Protein AF-A0A8J3C7R4-F1 (afdb_monomer_lite)

Sequence (157 aa):
MSAAPPHERLARIRETVRRLRDFDGPDRHTPVAMAVRGPKARALAAEVADTVTFVQAPDESRAEVTRLARDLSTIRDVELANAVSVIGDRVAPHMAPPDTDTAAARAADSLVTLPDDPAAAAEEIQRRREEIGFSCFVIGADFADTFAPVVAKLSAR

Foldseek 3Di:
DDDDDPVVVLVVVLVVLVVVDVVLPPPGDDAAEDEDADPSSLVSCLVRHQEYEYDDQLLAAPVVVLVSLVVSVVSPDHAYEQEAQEEAHAGQVVNDPRPRDNVSSVVRNHSNYAYLPLVRRLVVVVCCCVRRNHPHYHYHPVCCVSNVVNCVVNVVD

pLDDT: mean 94.78, std 6.14, range [52.91, 98.62]

Radius of gyration: 17.05 Å; chains: 1; bounding box: 43×38×42 Å

Structure (mmCIF, N/CA/C/O backbone):
data_AF-A0A8J3C7R4-F1
#
_entry.id   AF-A0A8J3C7R4-F1
#
loop_
_atom_site.group_PDB
_atom_site.id
_atom_site.type_symbol
_atom_site.label_atom_id
_atom_site.label_alt_id
_atom_site.label_comp_id
_atom_site.label_asym_id
_atom_site.label_entity_id
_atom_site.label_seq_id
_atom_site.pdbx_PDB_ins_code
_atom_site.Cartn_x
_atom_site.Cartn_y
_atom_site.Cartn_z
_atom_site.occupancy
_atom_site.B_iso_or_equiv
_atom_site.auth_seq_id
_atom_site.auth_comp_id
_atom_site.auth_asym_id
_atom_site.auth_atom_id
_atom_site.pdbx_PDB_model_num
ATOM 1 N N . MET A 1 1 ? -26.756 12.731 -5.759 1.00 52.91 1 MET A N 1
ATOM 2 C CA . MET A 1 1 ? -26.546 13.068 -4.331 1.00 52.91 1 MET A CA 1
ATOM 3 C C . MET A 1 1 ? -25.169 13.690 -4.184 1.00 52.91 1 MET A C 1
ATOM 5 O O . MET A 1 1 ? -24.229 13.123 -4.722 1.00 52.91 1 MET A O 1
ATOM 9 N N . SER A 1 2 ? -25.046 14.841 -3.516 1.00 63.22 2 SER A N 1
ATOM 10 C CA . SER A 1 2 ? -23.728 15.425 -3.225 1.00 63.22 2 SER A CA 1
ATOM 11 C C . SER A 1 2 ? -23.027 14.625 -2.124 1.00 63.22 2 SER A C 1
ATOM 13 O O . SER A 1 2 ? -23.687 14.094 -1.228 1.00 63.22 2 SER A O 1
ATOM 15 N N . ALA A 1 3 ? -21.701 14.519 -2.190 1.00 77.75 3 ALA A N 1
ATOM 16 C CA . ALA A 1 3 ? -20.924 13.854 -1.154 1.00 77.75 3 ALA A CA 1
ATOM 17 C C . ALA A 1 3 ? -20.937 14.686 0.141 1.00 77.75 3 ALA A C 1
ATOM 19 O O . ALA A 1 3 ? -20.786 15.906 0.102 1.00 77.75 3 ALA A O 1
ATOM 20 N N . ALA A 1 4 ? -21.070 14.024 1.296 1.00 83.44 4 ALA A N 1
ATOM 21 C CA . ALA A 1 4 ? -20.951 14.681 2.600 1.00 83.44 4 ALA A CA 1
ATOM 22 C C . ALA A 1 4 ? -19.584 15.386 2.736 1.00 83.44 4 ALA A C 1
ATOM 24 O O . ALA A 1 4 ? -18.607 14.925 2.128 1.00 83.44 4 ALA A O 1
ATOM 25 N N . PRO A 1 5 ? -19.459 16.468 3.525 1.00 86.12 5 PRO A N 1
ATOM 26 C CA . PRO A 1 5 ? -18.194 17.180 3.681 1.00 86.12 5 PRO A CA 1
ATOM 27 C C . PRO A 1 5 ? -17.098 16.282 4.295 1.00 86.12 5 PRO A C 1
ATOM 29 O O . PRO A 1 5 ? -17.404 15.343 5.030 1.00 86.12 5 PRO A O 1
ATOM 32 N N . PRO A 1 6 ? -15.799 16.539 4.028 1.00 81.50 6 PRO A N 1
ATOM 33 C CA . PRO A 1 6 ? -14.719 15.611 4.387 1.00 81.50 6 PRO A CA 1
ATOM 34 C C . PRO A 1 6 ? -14.661 15.200 5.862 1.00 81.50 6 PRO A C 1
ATOM 36 O O . PRO A 1 6 ? -14.370 14.046 6.164 1.00 81.50 6 PRO A O 1
ATOM 39 N N . HIS A 1 7 ? -14.947 16.126 6.778 1.00 83.75 7 HIS A N 1
ATOM 40 C CA . HIS A 1 7 ? -14.925 15.849 8.214 1.00 83.75 7 HIS A CA 1
ATOM 41 C C . HIS A 1 7 ? -16.061 14.905 8.633 1.00 83.75 7 HIS A C 1
ATOM 43 O O . HIS A 1 7 ? -15.816 13.960 9.378 1.00 83.75 7 HIS A O 1
ATOM 49 N N . GLU A 1 8 ? -17.269 15.096 8.091 1.00 90.94 8 GLU A N 1
ATOM 50 C CA . GLU A 1 8 ? -18.380 14.168 8.300 1.00 90.94 8 GLU A CA 1
ATOM 51 C C . GLU A 1 8 ? -18.061 12.787 7.741 1.00 90.94 8 GLU A C 1
ATOM 53 O O . GLU A 1 8 ? -18.380 11.787 8.375 1.00 90.94 8 GLU A O 1
ATOM 58 N N . ARG A 1 9 ? -17.399 12.708 6.579 1.00 91.44 9 ARG A N 1
ATOM 59 C CA . ARG A 1 9 ? -16.994 11.414 6.016 1.00 91.44 9 ARG A CA 1
ATOM 60 C C . ARG A 1 9 ? -16.050 10.671 6.959 1.00 91.44 9 ARG A C 1
ATOM 62 O O . ARG A 1 9 ? -16.307 9.513 7.253 1.00 91.44 9 ARG A O 1
ATOM 69 N N . LEU A 1 10 ? -15.016 11.331 7.486 1.00 94.06 10 LEU A N 1
ATOM 70 C CA . LEU A 1 10 ? -14.086 10.705 8.437 1.00 94.06 10 LEU A CA 1
ATOM 71 C C . LEU A 1 10 ? -14.780 10.279 9.738 1.00 94.06 10 LEU A C 1
ATOM 73 O O . LEU A 1 10 ? -14.532 9.180 10.227 1.00 94.06 10 LEU A O 1
ATOM 77 N N . ALA A 1 11 ? -15.682 11.108 10.272 1.00 95.00 11 ALA A N 1
ATOM 78 C CA . ALA A 1 11 ? -16.470 10.750 11.450 1.00 95.00 11 ALA A CA 1
ATOM 79 C C . ALA A 1 11 ? -17.363 9.522 11.196 1.00 95.00 11 ALA A C 1
ATOM 81 O O . ALA A 1 11 ? -17.434 8.632 12.038 1.00 95.00 11 ALA A O 1
ATOM 82 N N . ARG A 1 12 ? -17.985 9.430 10.014 1.00 95.69 12 ARG A N 1
ATOM 83 C CA . ARG A 1 12 ? -18.786 8.264 9.612 1.00 95.69 12 ARG A CA 1
ATOM 84 C C . ARG A 1 12 ? -17.937 7.005 9.440 1.00 95.69 12 ARG A C 1
ATOM 86 O O . ARG A 1 12 ? -18.394 5.935 9.822 1.00 95.69 12 ARG A O 1
ATOM 93 N N . ILE A 1 13 ? -16.716 7.113 8.908 1.00 96.62 13 ILE A N 1
ATOM 94 C CA . ILE A 1 13 ? -15.795 5.966 8.826 1.00 96.62 13 ILE A CA 1
ATOM 95 C C . ILE A 1 13 ? -15.416 5.480 10.226 1.00 96.62 13 ILE A C 1
ATOM 97 O O . ILE A 1 13 ? -15.517 4.284 10.482 1.00 96.62 13 ILE A O 1
ATOM 101 N N . ARG A 1 14 ? -15.079 6.388 11.154 1.00 97.69 14 ARG A N 1
ATOM 102 C CA . ARG A 1 14 ? -14.821 6.029 12.559 1.00 97.69 14 ARG A CA 1
ATOM 103 C C . ARG A 1 14 ? -15.992 5.258 13.165 1.00 97.69 14 ARG A C 1
ATOM 105 O O . ARG A 1 14 ? -15.804 4.183 13.719 1.00 97.69 14 ARG A O 1
ATOM 112 N N . GLU A 1 15 ? -17.199 5.796 13.020 1.00 97.94 15 GLU A N 1
ATOM 113 C CA . GLU A 1 15 ? -18.417 5.163 13.530 1.00 97.94 15 GLU A CA 1
ATOM 114 C C . GLU A 1 15 ? -18.685 3.804 12.867 1.00 97.94 15 GLU A C 1
ATOM 116 O O . GLU A 1 15 ? -19.125 2.866 13.522 1.00 97.94 15 GLU A O 1
ATOM 121 N N . THR A 1 16 ? -18.373 3.659 11.579 1.00 97.94 16 THR A N 1
ATOM 122 C CA . THR A 1 16 ? -18.520 2.383 10.865 1.00 97.94 16 THR A CA 1
ATOM 123 C C . THR A 1 16 ? -17.585 1.320 11.435 1.00 97.94 16 THR A C 1
ATOM 125 O O . THR A 1 16 ? -18.029 0.206 11.699 1.00 97.94 16 THR A O 1
ATOM 128 N N . VAL A 1 17 ? -16.314 1.661 11.678 1.00 98.12 17 VAL A N 1
ATOM 129 C CA . VAL A 1 17 ? -15.363 0.723 12.297 1.00 98.12 17 VAL A CA 1
ATOM 130 C C . VAL A 1 17 ? -15.775 0.411 13.732 1.00 98.12 17 VAL A C 1
ATOM 132 O O . VAL A 1 17 ? -15.741 -0.746 14.128 1.00 98.12 17 VAL A O 1
ATOM 135 N N . ARG A 1 18 ? -16.256 1.397 14.498 1.00 97.88 18 ARG A N 1
ATOM 136 C CA . ARG A 1 18 ? -16.799 1.151 15.841 1.00 97.88 18 ARG A CA 1
ATOM 137 C C . ARG A 1 18 ? -17.938 0.130 15.817 1.00 97.88 18 ARG A C 1
ATOM 139 O O . ARG A 1 18 ? -17.906 -0.826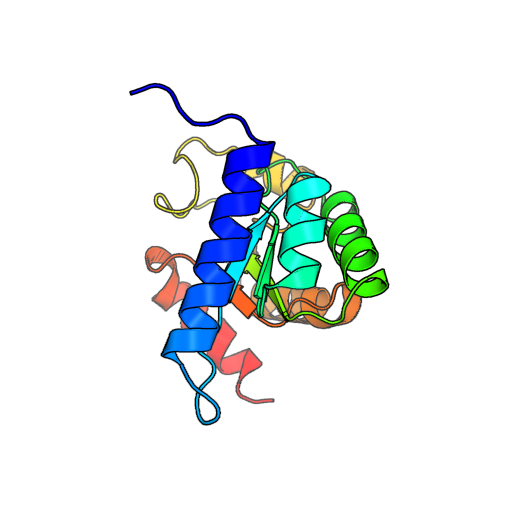 16.578 1.00 97.88 18 ARG A O 1
ATOM 146 N N . ARG A 1 19 ? -18.897 0.286 14.903 1.00 98.38 19 ARG A N 1
ATOM 147 C CA . ARG A 1 19 ? -20.002 -0.672 14.743 1.00 98.38 19 ARG A CA 1
ATOM 148 C C . ARG A 1 19 ? -19.531 -2.058 14.321 1.00 98.38 19 ARG A C 1
ATOM 150 O O . ARG A 1 19 ? -20.132 -3.038 14.743 1.00 98.38 19 ARG A O 1
ATOM 157 N N . LEU A 1 20 ? -18.473 -2.150 13.511 1.00 98.19 20 LEU A N 1
ATOM 158 C CA . LEU A 1 20 ? -17.833 -3.431 13.209 1.00 98.19 20 LEU A CA 1
ATOM 159 C C . LEU A 1 20 ? -17.287 -4.080 14.488 1.00 98.19 20 LEU A C 1
ATOM 161 O O . LEU A 1 20 ? -17.539 -5.258 14.700 1.00 98.19 20 LEU A O 1
ATOM 165 N N . ARG A 1 21 ? -16.621 -3.318 15.366 1.00 97.75 21 ARG A N 1
ATOM 166 C CA . ARG A 1 21 ? -16.132 -3.834 16.660 1.00 97.75 21 ARG A CA 1
ATOM 167 C C . ARG A 1 21 ? -17.267 -4.286 17.576 1.00 97.75 21 ARG A C 1
ATOM 169 O O . ARG A 1 21 ? -17.170 -5.348 18.178 1.00 97.75 21 ARG A O 1
ATOM 176 N N . ASP A 1 22 ? -18.359 -3.528 17.631 1.00 97.69 22 ASP A N 1
ATOM 177 C CA . ASP A 1 22 ? -19.548 -3.929 18.392 1.00 97.69 22 ASP A CA 1
ATOM 178 C C . ASP A 1 22 ? -20.157 -5.231 17.833 1.00 97.69 22 ASP A C 1
ATOM 180 O O . ASP A 1 22 ? -20.615 -6.082 18.595 1.00 97.69 22 ASP A O 1
ATOM 184 N N . PHE A 1 23 ? -20.144 -5.403 16.506 1.00 97.56 23 PHE A N 1
ATOM 185 C CA . PHE A 1 23 ? -20.638 -6.606 15.834 1.00 97.56 23 PHE A CA 1
ATOM 186 C C . PHE A 1 23 ? -19.713 -7.820 16.002 1.00 97.56 23 PHE A C 1
ATOM 188 O O . PHE A 1 23 ? -20.201 -8.943 16.130 1.00 97.56 23 PHE A O 1
ATOM 195 N N . ASP A 1 24 ? -18.397 -7.607 16.016 1.00 97.94 24 ASP A N 1
ATOM 196 C CA . ASP A 1 24 ? -17.404 -8.652 16.272 1.00 97.94 24 ASP A CA 1
ATOM 197 C C . ASP A 1 24 ? -17.584 -9.255 17.682 1.00 97.94 24 ASP A C 1
ATOM 199 O O . ASP A 1 24 ? -17.414 -10.465 17.870 1.00 97.94 24 ASP A O 1
ATOM 203 N N . GLY A 1 25 ? -17.985 -8.435 18.661 1.00 96.25 25 GLY A N 1
ATOM 204 C CA . GLY A 1 25 ? -18.050 -8.835 20.064 1.00 96.25 25 GLY A CA 1
ATOM 205 C C . GLY A 1 25 ? -16.651 -9.027 20.674 1.00 96.25 25 GLY A C 1
ATOM 206 O O . GLY A 1 25 ? -15.653 -8.633 20.076 1.00 96.25 25 GLY A O 1
ATOM 207 N N . PRO A 1 26 ? -16.541 -9.613 21.880 1.00 95.38 26 PRO A N 1
ATOM 208 C CA . PRO A 1 26 ? -15.258 -9.711 22.584 1.00 95.38 26 PRO A CA 1
ATOM 209 C C . PRO A 1 26 ? -14.297 -10.762 22.004 1.00 95.38 26 PRO A C 1
ATOM 211 O O . PRO A 1 26 ? -13.095 -10.674 22.234 1.00 95.38 26 PRO A O 1
ATOM 214 N N . ASP A 1 27 ? -14.812 -11.751 21.269 1.00 96.56 27 ASP A N 1
ATOM 215 C CA . ASP A 1 27 ? -14.045 -12.935 20.855 1.00 96.56 27 ASP A CA 1
ATOM 216 C C . ASP A 1 27 ? -13.499 -12.844 19.423 1.00 96.56 27 ASP A C 1
ATOM 218 O O . ASP A 1 27 ? -12.816 -13.757 18.951 1.00 96.56 27 ASP A O 1
ATOM 222 N N . ARG A 1 28 ? -13.834 -11.778 18.688 1.00 96.75 28 ARG A N 1
ATOM 223 C CA . ARG A 1 28 ? -13.424 -11.585 17.294 1.00 96.75 28 ARG A CA 1
ATOM 224 C C . ARG A 1 28 ? -12.866 -10.189 17.088 1.00 96.75 28 ARG A C 1
ATOM 226 O O . ARG A 1 28 ? -13.170 -9.257 17.820 1.00 96.75 28 ARG A O 1
ATOM 233 N N . HIS A 1 29 ? -12.052 -10.062 16.049 1.00 96.38 29 HIS A N 1
ATOM 234 C CA . HIS A 1 29 ? -11.529 -8.785 15.592 1.00 96.38 29 HIS A CA 1
ATOM 235 C C . HIS A 1 29 ? -11.310 -8.862 14.088 1.00 96.38 29 HIS A C 1
ATOM 237 O O . HIS A 1 29 ? -10.309 -9.407 13.628 1.00 96.38 29 HIS A O 1
ATOM 243 N N . THR A 1 30 ? -12.273 -8.372 13.313 1.00 97.75 30 THR A N 1
ATOM 244 C CA . THR A 1 30 ? -12.185 -8.355 11.851 1.00 97.75 30 THR A CA 1
ATOM 245 C C . THR A 1 30 ? -11.165 -7.292 11.420 1.00 97.75 30 THR A C 1
ATOM 247 O O . THR A 1 30 ? -11.430 -6.105 11.628 1.00 97.75 30 THR A O 1
ATOM 250 N N . PRO A 1 31 ? -10.011 -7.639 10.820 1.00 97.44 31 PRO A N 1
ATOM 251 C CA . PRO A 1 31 ? -8.984 -6.645 10.519 1.00 97.44 31 PRO A CA 1
ATOM 252 C C . PRO A 1 31 ? -9.463 -5.592 9.514 1.00 97.44 31 PRO A C 1
ATOM 254 O O . PRO A 1 31 ? -10.100 -5.914 8.509 1.00 97.44 31 PRO A O 1
ATOM 257 N N . VAL A 1 32 ? -9.137 -4.327 9.772 1.00 98.31 32 VAL A N 1
ATOM 258 C CA . VAL A 1 32 ? -9.465 -3.193 8.904 1.00 98.31 32 VAL A CA 1
ATOM 259 C C . VAL A 1 32 ? -8.192 -2.650 8.263 1.00 98.31 32 VAL A C 1
ATOM 261 O O . VAL A 1 32 ? -7.344 -2.056 8.932 1.00 98.31 32 VAL A O 1
ATOM 264 N N . ALA A 1 33 ? -8.093 -2.797 6.942 1.00 98.06 33 ALA A N 1
ATOM 265 C CA . ALA A 1 33 ? -7.063 -2.157 6.134 1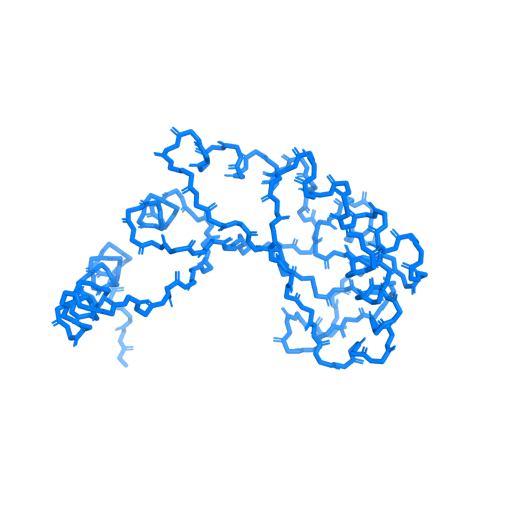.00 98.06 33 ALA A CA 1
ATOM 266 C C . ALA A 1 33 ? -7.553 -0.799 5.603 1.00 98.06 33 ALA A C 1
ATOM 268 O O . ALA A 1 33 ? -8.655 -0.697 5.059 1.00 98.06 33 ALA A O 1
ATOM 269 N N . MET A 1 34 ? -6.739 0.251 5.733 1.00 98.25 34 MET A N 1
ATOM 270 C CA . MET A 1 34 ? -7.079 1.600 5.272 1.00 98.25 34 MET A CA 1
ATOM 271 C C . MET A 1 34 ? -6.037 2.159 4.303 1.00 98.25 34 MET A C 1
ATOM 273 O O . MET A 1 34 ? -4.861 2.286 4.635 1.00 98.25 34 MET A O 1
ATOM 277 N N . ALA A 1 35 ? -6.502 2.585 3.127 1.00 97.06 35 ALA A N 1
ATOM 278 C CA . ALA A 1 35 ? -5.724 3.396 2.198 1.00 97.06 35 ALA A CA 1
ATOM 279 C C . ALA A 1 35 ? -5.872 4.885 2.547 1.00 97.06 35 ALA A C 1
ATOM 281 O O . ALA A 1 35 ? -6.981 5.427 2.546 1.00 97.06 35 ALA A O 1
ATOM 282 N N . VAL A 1 36 ? -4.765 5.561 2.864 1.00 96.94 36 VAL A N 1
ATOM 283 C CA . VAL A 1 36 ? -4.777 6.947 3.365 1.00 96.94 36 VAL A CA 1
ATOM 284 C C . VAL A 1 36 ? -3.688 7.813 2.738 1.00 96.94 36 VAL A C 1
ATOM 286 O O . VAL A 1 36 ? -2.716 7.320 2.181 1.00 96.94 36 VAL A O 1
ATOM 289 N N . ARG A 1 37 ? -3.837 9.139 2.841 1.00 93.12 37 ARG A N 1
ATOM 290 C CA . ARG A 1 37 ? -2.818 10.104 2.387 1.00 93.12 37 ARG A CA 1
ATOM 291 C C . ARG A 1 37 ? -2.767 11.346 3.267 1.00 93.12 37 ARG A C 1
ATOM 293 O O . ARG A 1 37 ? -1.783 11.600 3.958 1.00 93.12 37 ARG A O 1
ATOM 300 N N . GLY A 1 38 ? -3.856 12.115 3.278 1.00 93.56 38 GLY A N 1
ATOM 301 C CA . GLY A 1 38 ? -3.926 13.374 4.021 1.00 93.56 38 GLY A CA 1
ATOM 302 C C . GLY A 1 38 ? -3.788 13.187 5.541 1.00 93.56 38 GLY A C 1
ATOM 303 O O . GLY A 1 38 ? -4.182 12.144 6.068 1.00 93.56 38 GLY A O 1
ATOM 304 N N . PRO A 1 39 ? -3.298 14.205 6.275 1.00 94.50 39 PRO A N 1
ATOM 305 C CA . PRO A 1 39 ? -2.996 14.098 7.707 1.00 94.50 39 PRO A CA 1
ATOM 306 C C . PRO A 1 39 ? -4.205 13.671 8.552 1.00 94.50 39 PRO A C 1
ATOM 308 O O . PRO A 1 39 ? -4.068 12.844 9.443 1.00 94.50 39 PRO A O 1
ATOM 311 N N . LYS A 1 40 ? -5.415 14.149 8.229 1.00 95.50 40 LYS A N 1
ATOM 312 C CA . LYS A 1 40 ? -6.645 13.751 8.939 1.00 95.50 40 LYS A CA 1
ATOM 313 C C . LYS A 1 40 ? -7.017 12.279 8.720 1.00 95.50 40 LYS A C 1
ATOM 315 O O . LYS A 1 40 ? -7.539 11.647 9.629 1.00 95.50 40 LYS A O 1
ATOM 320 N N . ALA A 1 41 ? -6.761 11.743 7.524 1.00 96.00 41 ALA A N 1
ATOM 321 C CA . ALA A 1 41 ? -7.011 10.335 7.223 1.00 96.00 41 ALA A CA 1
ATOM 322 C C . ALA A 1 41 ? -5.967 9.437 7.898 1.00 96.00 41 ALA A C 1
ATOM 324 O O . ALA A 1 41 ? -6.337 8.421 8.470 1.00 96.00 41 ALA A O 1
ATOM 325 N N . ARG A 1 42 ? -4.690 9.851 7.905 1.00 96.69 42 ARG A N 1
ATOM 326 C CA . ARG A 1 42 ? -3.625 9.164 8.653 1.00 96.69 42 ARG A CA 1
ATOM 327 C C . ARG A 1 42 ? -3.905 9.143 10.157 1.00 96.69 42 ARG A C 1
ATOM 329 O O . ARG A 1 42 ? -3.785 8.091 10.766 1.00 96.69 42 ARG A O 1
ATOM 336 N N . ALA A 1 43 ? -4.352 10.262 10.730 1.00 96.00 43 ALA A N 1
ATOM 337 C CA . ALA A 1 43 ? -4.742 10.325 12.138 1.00 96.00 43 ALA A CA 1
ATOM 338 C C . ALA A 1 43 ? -5.905 9.371 12.464 1.00 96.00 43 ALA A C 1
ATOM 340 O O . ALA A 1 43 ? -5.861 8.679 13.474 1.00 96.00 43 ALA A O 1
ATOM 341 N N . LEU A 1 44 ? -6.918 9.287 11.592 1.00 97.31 44 LEU A N 1
ATOM 342 C CA . LEU A 1 44 ? -7.997 8.309 11.754 1.00 97.31 44 LEU A CA 1
ATOM 343 C C . LEU A 1 44 ? -7.484 6.867 11.632 1.00 97.31 44 LEU A C 1
ATOM 345 O O . LEU A 1 44 ? -7.868 6.021 12.426 1.00 97.31 44 LEU A O 1
ATOM 349 N N . ALA A 1 45 ? -6.620 6.570 10.662 1.00 97.88 45 ALA A N 1
ATOM 350 C CA . ALA A 1 45 ? -6.070 5.226 10.508 1.00 97.88 45 ALA A CA 1
ATOM 351 C C . ALA A 1 45 ? -5.222 4.806 11.716 1.00 97.88 45 ALA A C 1
ATOM 353 O O . ALA A 1 45 ? -5.352 3.680 12.178 1.00 97.88 45 ALA A O 1
ATOM 354 N N . ALA A 1 46 ? -4.436 5.720 12.292 1.00 97.19 46 ALA A N 1
ATOM 355 C CA . ALA A 1 46 ? -3.736 5.455 13.546 1.00 97.19 46 ALA A CA 1
ATOM 356 C C . ALA A 1 46 ? -4.713 5.086 14.680 1.00 97.19 46 ALA A C 1
ATOM 358 O O . ALA A 1 46 ? -4.415 4.220 15.494 1.00 97.19 46 ALA A O 1
ATOM 359 N N . GLU A 1 47 ? -5.903 5.685 14.712 1.00 96.56 47 GLU A N 1
ATOM 360 C CA . GLU A 1 47 ? -6.928 5.379 15.714 1.00 96.56 47 GLU A CA 1
ATOM 361 C C . GLU A 1 47 ? -7.564 3.993 15.514 1.00 96.56 47 GLU A C 1
ATOM 363 O O . GLU A 1 47 ? -7.745 3.271 16.490 1.00 96.56 47 GLU A O 1
ATOM 368 N N . VAL A 1 48 ? -7.916 3.615 14.276 1.00 97.38 48 VAL A N 1
ATOM 369 C CA . VAL A 1 48 ? -8.841 2.482 14.049 1.00 97.38 48 VAL A CA 1
ATOM 370 C C . VAL A 1 48 ? -8.353 1.383 13.105 1.00 97.38 48 VAL A C 1
ATOM 372 O O . VAL A 1 48 ? -8.961 0.315 13.085 1.00 97.38 48 VAL A O 1
ATOM 375 N N . ALA A 1 49 ? -7.310 1.621 12.307 1.00 98.19 49 ALA A N 1
ATOM 376 C CA . ALA A 1 49 ? -6.830 0.641 11.336 1.00 98.19 49 ALA A CA 1
ATOM 377 C C . ALA A 1 49 ? -5.955 -0.426 12.000 1.00 98.19 49 ALA A C 1
ATOM 379 O O . ALA A 1 49 ? -5.292 -0.173 13.008 1.00 98.19 49 ALA A O 1
ATOM 380 N N . ASP A 1 50 ? -5.941 -1.599 11.384 1.00 98.00 50 ASP A N 1
ATOM 381 C CA . ASP A 1 50 ? -5.022 -2.694 11.691 1.00 98.00 50 ASP A CA 1
ATOM 382 C C . ASP A 1 50 ? -3.868 -2.728 10.684 1.00 98.00 50 ASP A C 1
ATOM 384 O O . ASP A 1 50 ? -2.724 -2.967 11.065 1.00 98.00 50 ASP A O 1
ATOM 388 N N . THR A 1 51 ? -4.164 -2.379 9.427 1.00 98.62 51 THR A N 1
ATOM 389 C CA . THR A 1 51 ? -3.182 -2.250 8.347 1.00 98.62 51 THR A CA 1
ATOM 390 C C . THR A 1 51 ? -3.365 -0.919 7.624 1.00 98.62 51 THR A C 1
ATOM 392 O O . THR A 1 51 ? -4.486 -0.503 7.316 1.00 98.62 51 THR A O 1
ATOM 395 N N . VAL A 1 52 ? -2.269 -0.239 7.305 1.00 98.50 52 VAL A N 1
ATOM 396 C CA . VAL A 1 52 ? -2.270 1.023 6.567 1.00 98.50 52 VAL A CA 1
ATOM 397 C C . VAL A 1 52 ? -1.484 0.888 5.277 1.00 98.50 52 VAL A C 1
ATOM 399 O O . VAL A 1 52 ? -0.351 0.421 5.267 1.00 98.50 52 VAL A O 1
ATOM 402 N N . THR A 1 53 ? -2.071 1.367 4.184 1.00 98.00 53 THR A N 1
ATOM 403 C CA . THR A 1 53 ? -1.350 1.620 2.938 1.00 98.00 53 THR A CA 1
ATOM 404 C C . THR A 1 53 ? -1.449 3.095 2.569 1.00 98.00 53 THR A C 1
ATOM 406 O O . THR A 1 53 ? -2.465 3.753 2.822 1.00 98.00 53 THR A O 1
ATOM 409 N N . PHE A 1 54 ? -0.385 3.646 1.993 1.00 97.62 54 PHE A N 1
ATOM 410 C CA . PHE A 1 54 ? -0.379 5.029 1.538 1.00 97.62 54 PHE A CA 1
ATOM 411 C C . PHE A 1 54 ? -0.844 5.082 0.086 1.00 97.62 54 PHE A C 1
ATOM 413 O O . PHE A 1 54 ? -0.323 4.369 -0.765 1.00 97.62 54 PHE A O 1
ATOM 420 N N . VAL A 1 55 ? -1.827 5.931 -0.215 1.00 95.50 55 VAL A N 1
ATOM 421 C CA . VAL A 1 55 ? -2.192 6.209 -1.610 1.00 95.50 55 VAL A CA 1
ATOM 422 C C . VAL A 1 55 ? -1.044 6.993 -2.229 1.00 95.50 55 VAL A C 1
ATOM 424 O O . VAL A 1 55 ? -0.773 8.107 -1.779 1.00 95.50 55 VAL A O 1
ATOM 427 N N . GLN A 1 56 ? -0.387 6.421 -3.234 1.00 94.62 56 GLN A N 1
ATOM 428 C CA . GLN A 1 56 ? 0.821 6.967 -3.850 1.00 94.62 56 GLN A CA 1
ATOM 429 C C . GLN A 1 56 ? 0.562 7.440 -5.281 1.00 94.62 56 GLN A C 1
ATOM 431 O O . GLN A 1 56 ? -0.198 6.808 -6.016 1.00 94.62 56 GLN A O 1
ATOM 436 N N . ALA A 1 57 ? 1.214 8.532 -5.679 1.00 92.00 57 ALA A N 1
ATOM 437 C CA . ALA A 1 57 ? 1.351 8.858 -7.097 1.00 92.00 57 ALA A CA 1
ATOM 438 C C . ALA A 1 57 ? 2.502 8.027 -7.70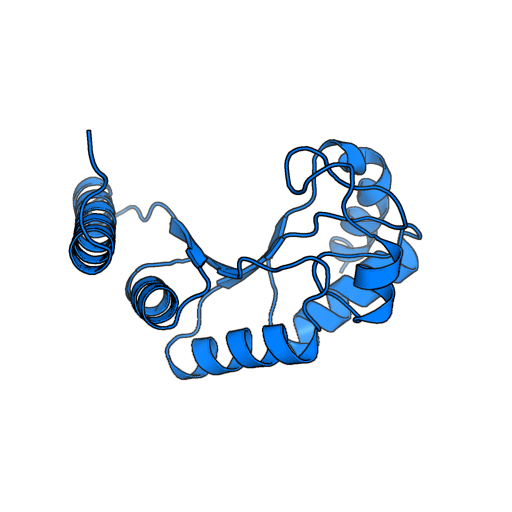4 1.00 92.00 57 ALA A C 1
ATOM 440 O O . ALA A 1 57 ? 3.445 7.701 -6.976 1.00 92.00 57 ALA A O 1
ATOM 441 N N . PRO A 1 58 ? 2.466 7.668 -9.002 1.00 91.19 58 PRO A N 1
ATOM 442 C CA . PRO A 1 58 ? 3.536 6.883 -9.617 1.00 91.19 58 PRO A CA 1
ATOM 443 C C . PRO A 1 58 ? 4.926 7.516 -9.484 1.00 91.19 58 PRO A C 1
ATOM 445 O O . PRO A 1 58 ? 5.890 6.806 -9.227 1.00 91.19 58 PRO A O 1
ATOM 448 N N . ASP A 1 59 ? 5.015 8.840 -9.583 1.00 91.94 59 ASP A N 1
ATOM 449 C CA . ASP A 1 59 ? 6.234 9.651 -9.487 1.00 91.94 59 ASP A CA 1
ATOM 450 C C . ASP A 1 59 ? 6.599 10.062 -8.046 1.00 91.94 59 ASP A C 1
ATOM 452 O O . ASP A 1 59 ? 7.541 10.822 -7.820 1.00 91.94 59 ASP A O 1
ATOM 456 N N . GLU A 1 60 ? 5.875 9.564 -7.041 1.00 95.88 60 GLU A N 1
ATOM 457 C CA . GLU A 1 60 ? 6.172 9.851 -5.642 1.00 95.88 60 GLU A CA 1
ATOM 458 C C . GLU A 1 60 ? 7.403 9.078 -5.160 1.00 95.88 60 GLU A C 1
ATOM 460 O O . GLU A 1 60 ? 7.451 7.848 -5.207 1.00 95.88 60 GLU A O 1
ATOM 465 N N . SER A 1 61 ? 8.397 9.808 -4.650 1.00 97.38 61 SER A N 1
ATOM 466 C CA . SER A 1 61 ? 9.672 9.207 -4.254 1.00 97.38 61 SER A CA 1
ATOM 467 C C . SER A 1 61 ? 9.575 8.325 -3.009 1.00 97.38 61 SER A C 1
ATOM 469 O O . SER A 1 61 ? 8.790 8.590 -2.091 1.00 97.38 61 SER A O 1
ATOM 471 N N . ARG A 1 62 ? 10.472 7.335 -2.905 1.00 97.50 62 ARG A N 1
ATOM 472 C CA . ARG A 1 62 ? 10.694 6.563 -1.669 1.00 97.50 62 ARG A CA 1
ATOM 473 C C . ARG A 1 62 ? 10.825 7.451 -0.440 1.00 97.50 62 ARG A C 1
ATOM 475 O O . ARG A 1 62 ? 10.228 7.149 0.587 1.00 97.50 62 ARG A O 1
ATOM 482 N N . ALA A 1 63 ? 11.602 8.530 -0.525 1.00 97.56 63 ALA A N 1
ATOM 483 C CA . ALA A 1 63 ? 11.880 9.394 0.619 1.00 97.56 63 ALA A CA 1
ATOM 484 C C . ALA A 1 63 ? 10.600 10.000 1.220 1.00 97.56 63 ALA A C 1
ATOM 486 O O . ALA A 1 63 ? 10.464 10.068 2.444 1.00 97.56 63 ALA A O 1
ATOM 487 N N . GLU A 1 64 ? 9.649 10.392 0.370 1.00 97.31 64 GLU A N 1
ATOM 488 C CA . GLU A 1 64 ? 8.350 10.913 0.796 1.00 97.31 64 GLU A CA 1
ATOM 489 C C . GLU A 1 64 ? 7.537 9.841 1.532 1.00 97.31 64 GLU A C 1
ATOM 491 O O . GLU A 1 64 ? 7.074 10.067 2.650 1.00 97.31 64 GLU A O 1
ATOM 496 N N . VAL A 1 65 ? 7.426 8.642 0.959 1.00 97.81 65 VAL A N 1
ATOM 497 C CA . VAL A 1 65 ? 6.641 7.549 1.554 1.00 97.81 65 VAL A CA 1
ATOM 498 C C . VAL A 1 65 ? 7.278 7.037 2.846 1.00 97.81 65 VAL A C 1
ATOM 500 O O . VAL A 1 65 ? 6.576 6.789 3.825 1.00 97.81 65 VAL A O 1
ATOM 503 N N . THR A 1 66 ? 8.609 6.964 2.904 1.00 98.12 66 THR A N 1
ATOM 504 C CA . THR A 1 66 ? 9.348 6.641 4.129 1.00 98.12 66 THR A CA 1
ATOM 505 C C . THR A 1 66 ? 9.071 7.662 5.232 1.00 98.12 66 THR A C 1
ATOM 507 O O . THR A 1 66 ? 8.925 7.282 6.394 1.00 98.12 66 THR A O 1
ATOM 510 N N . ARG A 1 67 ? 8.951 8.957 4.900 1.00 97.38 67 ARG A N 1
ATOM 511 C CA . ARG A 1 67 ? 8.543 9.977 5.877 1.00 97.38 67 ARG A CA 1
ATOM 512 C C . ARG A 1 67 ? 7.129 9.711 6.392 1.00 97.38 67 ARG A C 1
ATOM 514 O O . ARG A 1 67 ? 6.922 9.735 7.599 1.00 97.38 67 ARG A O 1
ATOM 521 N N . LEU A 1 68 ? 6.177 9.399 5.508 1.00 97.12 68 LEU A N 1
ATOM 522 C CA . LEU A 1 68 ? 4.799 9.083 5.907 1.00 97.12 68 LEU A CA 1
ATOM 523 C C . LEU A 1 68 ? 4.719 7.863 6.838 1.00 97.12 68 LEU A C 1
ATOM 525 O O . LEU A 1 68 ? 3.971 7.907 7.817 1.00 97.12 68 LEU A O 1
ATOM 529 N N . ALA A 1 69 ? 5.489 6.812 6.544 1.00 97.38 69 ALA A N 1
ATOM 530 C CA . ALA A 1 69 ? 5.588 5.608 7.366 1.00 97.38 69 ALA A CA 1
ATOM 531 C C . ALA A 1 69 ? 6.155 5.915 8.760 1.00 97.38 69 ALA A C 1
ATOM 533 O O . ALA A 1 69 ? 5.552 5.538 9.764 1.00 97.38 69 ALA A O 1
ATOM 534 N N . ARG A 1 70 ? 7.261 6.669 8.828 1.00 96.50 70 ARG A N 1
ATOM 535 C CA . ARG A 1 70 ? 7.873 7.086 10.100 1.00 96.50 70 ARG A CA 1
ATOM 536 C C . ARG A 1 70 ? 6.947 7.971 10.925 1.00 96.50 70 ARG A C 1
ATOM 538 O O . ARG A 1 70 ? 6.789 7.734 12.113 1.00 96.50 70 ARG A O 1
ATOM 545 N N . ASP A 1 71 ? 6.302 8.961 10.310 1.00 96.00 71 ASP A N 1
ATOM 546 C CA . ASP A 1 71 ? 5.343 9.821 11.011 1.00 96.00 71 ASP A CA 1
ATOM 547 C C . ASP A 1 71 ? 4.230 8.986 11.656 1.00 96.00 71 ASP A C 1
ATOM 549 O O . ASP A 1 71 ? 3.849 9.227 12.799 1.00 96.00 71 ASP A O 1
ATOM 553 N N . LEU A 1 72 ? 3.703 7.995 10.931 1.00 96.19 72 LEU A N 1
ATOM 554 C CA . LEU A 1 72 ? 2.640 7.133 11.435 1.00 96.19 72 LEU A CA 1
ATOM 555 C C . LEU A 1 72 ? 3.121 6.257 12.597 1.00 96.19 72 LEU A C 1
ATOM 557 O O . LEU A 1 72 ? 2.418 6.177 13.604 1.00 96.19 72 LEU A O 1
ATOM 561 N N . SER A 1 73 ? 4.324 5.682 12.502 1.00 93.88 73 SER A N 1
ATOM 562 C CA . SER A 1 73 ? 4.886 4.853 13.572 1.00 93.88 73 SER A CA 1
ATOM 563 C C . SER A 1 73 ? 5.201 5.640 14.848 1.00 93.88 73 SER A C 1
ATOM 565 O O . SER A 1 73 ? 5.168 5.065 15.933 1.00 93.88 73 SER A O 1
ATOM 567 N N . THR A 1 74 ? 5.406 6.965 14.767 1.00 94.81 74 THR A N 1
ATOM 568 C CA . THR A 1 74 ? 5.475 7.812 15.977 1.00 94.81 74 THR A CA 1
ATOM 569 C C . THR A 1 74 ? 4.143 7.934 16.720 1.00 94.81 74 THR A C 1
ATOM 571 O O . THR A 1 74 ? 4.136 8.265 17.905 1.00 94.81 74 THR A O 1
ATOM 574 N N . ILE A 1 75 ? 3.019 7.687 16.040 1.00 93.88 75 ILE A N 1
ATOM 575 C CA . ILE A 1 75 ? 1.671 7.774 16.614 1.00 93.88 75 ILE A CA 1
ATOM 576 C C . ILE A 1 75 ? 1.220 6.398 17.110 1.00 93.88 75 ILE A C 1
ATOM 578 O O . ILE A 1 75 ? 0.698 6.286 18.219 1.00 93.88 75 ILE A O 1
ATOM 582 N N . ARG A 1 76 ? 1.387 5.360 16.283 1.00 93.75 76 ARG A N 1
ATOM 583 C CA . ARG A 1 76 ? 1.009 3.980 16.599 1.00 93.75 76 ARG A CA 1
ATOM 584 C C . ARG A 1 76 ? 1.804 2.999 15.748 1.00 93.75 76 ARG A C 1
ATOM 586 O O . ARG A 1 76 ? 1.961 3.208 14.548 1.00 93.75 76 ARG A O 1
ATOM 593 N N . ASP A 1 77 ? 2.201 1.893 16.364 1.00 93.62 77 ASP A N 1
ATOM 594 C CA . ASP A 1 77 ? 2.700 0.726 15.645 1.00 93.62 77 ASP A CA 1
ATOM 595 C C . ASP A 1 77 ? 1.524 -0.009 14.977 1.00 93.62 77 ASP A C 1
ATOM 597 O O . ASP A 1 77 ? 0.667 -0.592 15.647 1.00 93.62 77 ASP A O 1
ATOM 601 N N . VAL A 1 78 ? 1.419 0.132 13.657 1.00 96.12 78 VAL A N 1
ATOM 602 C CA . VAL A 1 78 ? 0.349 -0.418 12.816 1.00 96.12 78 VAL A CA 1
ATOM 603 C C . VAL A 1 78 ? 0.986 -1.123 11.631 1.00 96.12 78 VAL A C 1
ATOM 605 O O . VAL A 1 78 ? 2.018 -0.676 11.127 1.00 96.12 78 VAL A O 1
ATOM 608 N N . GLU A 1 79 ? 0.373 -2.210 11.168 1.00 98.19 79 GLU A N 1
ATOM 609 C CA . GLU A 1 79 ? 0.908 -2.944 10.032 1.00 98.19 79 GLU A CA 1
ATOM 610 C C . GLU A 1 79 ? 0.968 -2.044 8.788 1.00 98.19 79 GLU A C 1
ATOM 612 O O . GLU A 1 79 ? -0.007 -1.368 8.453 1.00 98.19 79 GLU A O 1
ATOM 617 N N . LEU A 1 80 ? 2.098 -2.039 8.077 1.00 98.56 80 LEU A N 1
ATOM 618 C CA . LEU A 1 80 ? 2.251 -1.270 6.846 1.00 98.56 80 LEU A CA 1
ATOM 619 C C . LEU A 1 80 ? 2.169 -2.181 5.620 1.00 98.56 80 LEU A C 1
ATOM 621 O O . LEU A 1 80 ? 2.949 -3.124 5.465 1.00 98.56 80 LEU A O 1
ATOM 625 N N . ALA A 1 81 ? 1.262 -1.835 4.707 1.00 98.44 81 ALA A N 1
ATOM 626 C CA . ALA A 1 81 ? 1.109 -2.469 3.408 1.00 98.44 81 ALA A CA 1
ATOM 627 C C . ALA A 1 81 ? 1.621 -1.569 2.273 1.00 98.44 81 ALA A C 1
ATOM 629 O O . ALA A 1 81 ? 1.241 -0.398 2.165 1.00 98.44 81 ALA A O 1
ATOM 630 N N . ASN A 1 82 ? 2.429 -2.128 1.373 1.00 98.25 82 ASN A N 1
ATOM 631 C CA . ASN A 1 82 ? 2.874 -1.461 0.151 1.00 98.25 82 ASN A CA 1
ATOM 632 C C . ASN A 1 82 ? 2.124 -2.030 -1.062 1.00 98.25 82 ASN A C 1
ATOM 634 O O . ASN A 1 82 ? 2.270 -3.203 -1.407 1.00 98.25 82 ASN A O 1
ATOM 638 N N . ALA A 1 83 ? 1.309 -1.189 -1.703 1.00 96.62 83 ALA A N 1
ATOM 639 C CA . ALA A 1 83 ? 0.659 -1.516 -2.966 1.00 96.62 83 ALA A CA 1
ATOM 640 C C . ALA A 1 83 ? 1.618 -1.251 -4.137 1.00 96.62 83 ALA A C 1
ATOM 642 O O . ALA A 1 83 ? 2.056 -0.118 -4.339 1.00 96.62 83 ALA A O 1
ATOM 643 N N . VAL A 1 84 ? 1.935 -2.293 -4.906 1.00 96.81 84 VAL A N 1
ATOM 644 C CA . VAL A 1 84 ? 2.845 -2.227 -6.057 1.00 96.81 84 VAL A CA 1
ATOM 645 C C . VAL A 1 84 ? 2.023 -2.383 -7.327 1.00 96.81 84 VAL A C 1
ATOM 647 O O . VAL A 1 84 ? 1.504 -3.460 -7.618 1.00 96.81 84 VAL A O 1
ATOM 650 N N . SER A 1 85 ? 1.889 -1.295 -8.077 1.00 95.50 85 SER A N 1
ATOM 651 C CA . SER A 1 85 ? 1.117 -1.260 -9.320 1.00 95.50 85 SER A CA 1
ATOM 652 C C . SER A 1 85 ? 1.969 -1.483 -10.569 1.00 95.50 85 SER A C 1
ATOM 654 O O . SER A 1 85 ? 1.402 -1.677 -11.643 1.00 95.50 85 SER A O 1
ATOM 656 N N . VAL A 1 86 ? 3.301 -1.477 -10.452 1.00 96.31 86 VAL A N 1
ATOM 657 C CA . VAL A 1 86 ? 4.228 -1.606 -11.584 1.00 96.31 86 VAL A CA 1
ATOM 658 C C . VAL A 1 86 ? 5.291 -2.669 -11.305 1.00 96.31 86 VAL A C 1
ATOM 660 O O . VAL A 1 86 ? 5.954 -2.633 -10.269 1.00 96.31 86 VAL A O 1
ATOM 663 N N . ILE A 1 87 ? 5.495 -3.586 -12.253 1.00 96.31 87 ILE A N 1
ATOM 664 C CA . ILE A 1 87 ? 6.594 -4.563 -12.232 1.00 96.31 87 ILE A CA 1
ATOM 665 C C . ILE A 1 87 ? 7.377 -4.465 -13.540 1.00 96.31 87 ILE A C 1
ATOM 667 O O . ILE A 1 87 ? 6.822 -4.691 -14.620 1.00 96.31 87 ILE A O 1
ATOM 671 N N . GLY A 1 88 ? 8.664 -4.126 -13.448 1.00 94.50 88 GLY A N 1
ATOM 672 C CA . GLY A 1 88 ? 9.463 -3.758 -14.615 1.00 94.50 88 GLY A CA 1
ATOM 673 C C . GLY A 1 88 ? 8.839 -2.550 -15.318 1.00 94.50 88 GLY A C 1
ATOM 674 O O . GLY A 1 88 ? 8.710 -1.487 -14.718 1.00 94.50 88 GLY A O 1
ATOM 675 N N . ASP A 1 89 ? 8.421 -2.727 -16.572 1.00 94.88 89 ASP A N 1
ATOM 676 C CA . ASP A 1 89 ? 7.699 -1.716 -17.364 1.00 94.88 89 ASP A CA 1
ATOM 677 C C . ASP A 1 89 ? 6.215 -2.055 -17.584 1.00 94.88 89 ASP A C 1
ATOM 679 O O . ASP A 1 89 ? 5.554 -1.476 -18.444 1.00 94.88 89 ASP A O 1
ATOM 683 N N . ARG A 1 90 ? 5.667 -3.007 -16.819 1.00 95.69 90 ARG A N 1
ATOM 684 C CA . ARG A 1 90 ? 4.256 -3.406 -16.908 1.00 95.69 90 ARG A CA 1
ATOM 685 C C . ARG A 1 90 ? 3.454 -2.832 -15.750 1.00 95.69 90 ARG A C 1
ATOM 687 O O . ARG A 1 90 ? 3.887 -2.895 -14.603 1.00 95.69 90 ARG A O 1
ATOM 694 N N . VAL A 1 91 ? 2.250 -2.357 -16.050 1.00 96.38 91 VAL A N 1
ATOM 695 C CA . VAL A 1 91 ? 1.293 -1.812 -15.076 1.00 96.38 91 VAL A CA 1
ATOM 696 C C . VAL A 1 91 ? 0.193 -2.841 -14.801 1.00 96.38 91 VAL A C 1
ATOM 698 O O . VAL A 1 91 ? -0.327 -3.433 -15.744 1.00 96.38 91 VAL A O 1
ATOM 701 N N . ALA A 1 92 ? -0.192 -3.033 -13.536 1.00 94.25 92 ALA A N 1
ATOM 702 C CA . ALA A 1 92 ? -1.408 -3.754 -13.151 1.00 94.25 92 ALA A CA 1
ATOM 703 C C . ALA A 1 92 ? -2.643 -2.858 -13.393 1.00 94.25 92 ALA A C 1
ATOM 705 O O . ALA A 1 92 ? -2.855 -1.915 -12.621 1.00 94.25 92 ALA A O 1
ATOM 706 N N . PRO A 1 93 ? -3.504 -3.142 -14.392 1.00 91.19 93 PRO A N 1
ATOM 707 C CA . PRO A 1 93 ? -4.553 -2.205 -14.818 1.00 91.19 93 PRO A CA 1
ATOM 708 C C . PRO A 1 93 ? -5.618 -1.898 -13.755 1.00 91.19 93 PRO A C 1
ATOM 710 O O . PRO A 1 93 ? -6.270 -0.860 -13.807 1.00 91.19 93 PRO A O 1
ATOM 713 N N . HIS A 1 94 ? -5.818 -2.790 -12.780 1.00 89.12 94 HIS A N 1
ATOM 714 C CA . HIS A 1 94 ? -6.763 -2.569 -11.678 1.00 89.12 94 HIS A CA 1
ATOM 715 C C . HIS A 1 94 ? -6.186 -1.717 -10.537 1.00 89.12 94 HIS A C 1
ATOM 717 O O . HIS A 1 94 ? -6.933 -1.312 -9.649 1.00 89.12 94 HIS A O 1
ATOM 723 N N . MET A 1 95 ? -4.873 -1.463 -10.537 1.00 92.94 95 MET A N 1
ATOM 724 C CA . MET A 1 95 ? -4.184 -0.692 -9.497 1.00 92.94 95 MET A CA 1
ATOM 725 C C . MET A 1 95 ? -3.765 0.697 -9.976 1.00 92.94 95 MET A C 1
ATOM 727 O O . MET A 1 95 ? -3.655 1.607 -9.157 1.00 92.94 95 MET A O 1
ATOM 731 N N . ALA A 1 96 ? -3.518 0.869 -11.276 1.00 93.31 96 ALA A N 1
ATOM 732 C CA . ALA A 1 96 ? -3.128 2.145 -11.861 1.00 93.31 96 ALA A CA 1
ATOM 733 C C . ALA A 1 96 ? -3.574 2.256 -13.333 1.00 93.31 96 ALA A C 1
ATOM 735 O O . ALA A 1 96 ? -3.778 1.231 -13.989 1.00 93.31 96 ALA A O 1
ATOM 736 N N . PRO A 1 97 ? -3.719 3.484 -13.869 1.00 93.75 97 PRO A N 1
ATOM 737 C CA . PRO A 1 97 ? -4.024 3.704 -15.280 1.00 93.75 97 PRO A CA 1
ATOM 738 C C . PRO A 1 97 ? -2.995 3.036 -16.210 1.00 93.75 97 PRO A C 1
ATOM 740 O O . PRO A 1 97 ? -1.801 3.065 -15.903 1.00 93.75 97 PRO A O 1
ATOM 743 N N . PRO A 1 98 ? -3.411 2.461 -17.353 1.00 92.19 98 PRO A N 1
ATOM 744 C CA . PRO A 1 98 ? -2.502 1.767 -18.269 1.00 92.19 98 PRO A CA 1
ATOM 745 C C . PRO A 1 98 ? -1.449 2.688 -18.909 1.00 92.19 98 PRO A C 1
ATOM 747 O O . PRO A 1 98 ? -0.427 2.201 -19.378 1.00 92.19 98 PRO A O 1
ATOM 750 N N . ASP A 1 99 ? -1.684 4.001 -18.915 1.00 94.25 99 ASP A N 1
ATOM 751 C CA . ASP A 1 99 ? -0.774 5.052 -19.382 1.00 94.25 99 ASP A CA 1
ATOM 752 C C . ASP A 1 99 ? 0.154 5.595 -18.278 1.00 94.25 99 ASP A C 1
ATOM 754 O O . ASP A 1 99 ? 0.808 6.619 -18.467 1.00 94.25 99 ASP A O 1
ATOM 758 N N . THR A 1 100 ? 0.235 4.917 -17.127 1.00 95.81 100 THR A N 1
ATOM 759 C CA . THR A 1 100 ? 1.196 5.254 -16.067 1.00 95.81 100 THR A CA 1
ATOM 760 C C . THR A 1 100 ? 2.626 5.254 -16.616 1.00 95.81 100 THR A C 1
ATOM 762 O O . THR A 1 100 ? 3.100 4.243 -17.131 1.00 95.81 100 THR A O 1
ATOM 765 N N . ASP A 1 101 ? 3.335 6.372 -16.448 1.00 96.38 101 ASP A N 1
ATOM 766 C CA . ASP A 1 101 ? 4.733 6.516 -16.860 1.00 96.38 101 ASP A CA 1
ATOM 767 C C . ASP A 1 101 ? 5.665 5.713 -15.932 1.00 96.38 101 ASP A C 1
ATOM 769 O O . ASP A 1 101 ? 6.079 6.165 -14.858 1.00 96.38 101 ASP A O 1
ATOM 773 N N . THR A 1 102 ? 5.991 4.486 -16.343 1.00 96.75 102 THR A N 1
ATOM 774 C CA . THR A 1 102 ? 6.869 3.580 -15.588 1.00 96.75 102 THR A CA 1
ATOM 775 C C . THR A 1 102 ? 8.315 4.073 -15.543 1.00 96.75 102 THR A C 1
ATOM 777 O O . THR A 1 102 ? 9.034 3.789 -14.582 1.00 96.75 102 THR A O 1
ATOM 780 N N . ALA A 1 103 ? 8.753 4.844 -16.544 1.00 96.12 103 ALA A N 1
ATOM 781 C CA . ALA A 1 103 ? 10.091 5.416 -16.580 1.00 96.12 103 ALA A CA 1
ATOM 782 C C . ALA A 1 103 ? 10.228 6.541 -15.548 1.00 96.12 103 ALA A C 1
ATOM 784 O O . ALA A 1 103 ? 11.201 6.546 -14.791 1.00 96.12 103 ALA A O 1
ATOM 785 N N . ALA A 1 104 ? 9.235 7.429 -15.452 1.00 96.19 104 ALA A N 1
ATOM 786 C CA . ALA A 1 104 ? 9.181 8.454 -14.413 1.00 96.19 104 ALA A CA 1
ATOM 787 C C . ALA A 1 104 ? 9.094 7.837 -13.009 1.00 96.19 104 ALA A C 1
ATOM 789 O O . ALA A 1 104 ? 9.841 8.240 -12.117 1.00 96.19 104 ALA A O 1
ATOM 790 N N . ALA A 1 105 ? 8.257 6.810 -12.820 1.00 96.81 105 ALA A N 1
ATOM 791 C CA . ALA A 1 105 ? 8.142 6.110 -11.539 1.00 96.81 105 ALA A CA 1
ATOM 792 C C . ALA A 1 105 ? 9.477 5.480 -11.098 1.00 96.81 105 ALA A C 1
ATOM 794 O O . ALA A 1 105 ? 9.876 5.591 -9.936 1.00 96.81 105 ALA A O 1
ATOM 795 N N . ARG A 1 106 ? 10.211 4.871 -12.037 1.00 95.12 106 ARG A N 1
ATOM 796 C CA . ARG A 1 106 ? 11.555 4.335 -11.788 1.00 95.12 106 ARG A CA 1
ATOM 797 C C . ARG A 1 106 ? 12.565 5.440 -11.481 1.00 95.12 106 ARG A C 1
ATOM 799 O O . ARG A 1 106 ? 13.343 5.297 -10.544 1.00 95.12 106 ARG A O 1
ATOM 806 N N . ALA A 1 107 ? 12.554 6.536 -12.241 1.00 95.75 107 ALA A N 1
ATOM 807 C CA . ALA A 1 107 ? 13.450 7.672 -12.024 1.00 95.75 107 ALA A CA 1
ATOM 808 C C . ALA A 1 107 ? 13.238 8.335 -10.650 1.00 95.75 107 ALA A C 1
ATOM 810 O O . ALA A 1 107 ? 14.192 8.832 -10.056 1.00 95.75 107 ALA A O 1
ATOM 811 N N . ALA A 1 108 ? 12.010 8.298 -10.128 1.00 96.62 108 ALA A N 1
ATOM 812 C CA . ALA A 1 108 ? 11.670 8.774 -8.792 1.00 96.62 108 ALA A CA 1
ATOM 813 C C . ALA A 1 108 ? 12.037 7.794 -7.657 1.00 96.62 108 ALA A C 1
ATOM 815 O O . ALA A 1 108 ? 11.841 8.137 -6.490 1.00 96.62 108 ALA A O 1
ATOM 816 N N . ASP A 1 109 ? 12.538 6.588 -7.968 1.00 96.44 109 ASP A N 1
ATOM 817 C CA . ASP A 1 109 ? 12.684 5.481 -7.008 1.00 96.44 109 ASP A CA 1
ATOM 818 C C . ASP A 1 109 ? 11.365 5.223 -6.252 1.00 96.44 109 ASP A C 1
ATOM 820 O O . ASP A 1 109 ? 11.296 5.182 -5.022 1.00 96.44 109 ASP A O 1
ATOM 824 N N . SER A 1 110 ? 10.266 5.142 -7.005 1.00 97.88 110 SER A N 1
ATOM 825 C CA . SER A 1 110 ? 8.926 5.023 -6.440 1.00 97.88 110 SER A CA 1
ATOM 826 C C . SER A 1 110 ? 8.648 3.634 -5.873 1.00 97.88 110 SER A C 1
ATOM 828 O O . SER A 1 110 ? 8.876 2.604 -6.517 1.00 97.88 110 SER A O 1
ATOM 830 N N . LEU A 1 111 ? 8.041 3.598 -4.683 1.00 97.94 111 LEU A N 1
ATOM 831 C CA . LEU A 1 111 ? 7.650 2.349 -4.021 1.00 97.94 111 LEU A CA 1
ATOM 832 C C . LEU A 1 111 ? 6.421 1.677 -4.650 1.00 97.94 111 LEU A C 1
ATOM 834 O O . LEU A 1 111 ? 6.054 0.588 -4.214 1.00 97.94 111 LEU A O 1
ATOM 838 N N . VAL A 1 112 ? 5.792 2.268 -5.671 1.00 97.00 112 VAL A N 1
ATOM 839 C CA . VAL A 1 112 ? 4.771 1.551 -6.461 1.00 97.00 112 VAL A CA 1
ATOM 840 C C . VAL A 1 112 ? 5.380 0.601 -7.496 1.00 97.00 112 VAL A C 1
ATOM 842 O O . VAL A 1 112 ? 4.645 -0.139 -8.147 1.00 97.00 112 VAL A O 1
ATOM 845 N N . THR A 1 113 ? 6.709 0.623 -7.652 1.00 97.19 113 THR A N 1
ATOM 846 C CA . THR A 1 113 ? 7.450 -0.184 -8.628 1.00 97.19 113 THR A CA 1
ATOM 847 C C . THR A 1 113 ? 8.220 -1.315 -7.951 1.00 97.19 113 THR A C 1
ATOM 849 O O . THR A 1 113 ? 8.694 -1.156 -6.824 1.00 97.19 113 THR A O 1
ATOM 852 N N . LEU A 1 114 ? 8.381 -2.446 -8.634 1.00 97.69 114 LEU A N 1
ATOM 853 C CA . LEU A 1 114 ? 9.379 -3.474 -8.329 1.00 97.69 114 LEU A CA 1
ATOM 854 C C . LEU A 1 114 ? 10.096 -3.920 -9.617 1.00 97.69 114 LEU A C 1
ATOM 856 O O . LEU A 1 114 ? 9.513 -3.820 -10.701 1.00 97.69 114 LEU A O 1
ATOM 860 N N . PRO A 1 115 ? 11.345 -4.418 -9.529 1.00 96.31 115 PRO A N 1
ATOM 861 C CA . PRO A 1 115 ? 12.009 -5.085 -10.649 1.00 96.31 115 PRO A CA 1
ATOM 862 C C . PRO A 1 115 ? 11.209 -6.293 -11.160 1.00 96.31 115 PRO A C 1
ATOM 864 O O . PRO A 1 115 ? 10.473 -6.919 -10.398 1.00 96.31 115 PRO A O 1
ATOM 867 N N . ASP A 1 116 ? 11.367 -6.634 -12.438 1.00 95.12 116 ASP A N 1
ATOM 868 C CA . ASP A 1 116 ? 10.816 -7.853 -13.042 1.00 95.12 116 ASP A CA 1
ATOM 869 C C . ASP A 1 116 ? 11.679 -9.097 -12.777 1.00 95.12 116 ASP A C 1
ATOM 871 O O . ASP A 1 116 ? 11.143 -10.204 -12.728 1.00 95.12 116 ASP A O 1
ATOM 875 N N . ASP A 1 117 ? 12.984 -8.921 -12.547 1.00 95.94 117 ASP A N 1
ATOM 876 C CA . ASP A 1 117 ? 13.861 -9.980 -12.044 1.00 95.94 117 ASP A CA 1
ATOM 877 C C . ASP A 1 117 ? 13.443 -10.420 -10.620 1.00 95.94 117 ASP A C 1
ATOM 879 O O . ASP A 1 117 ? 13.474 -9.609 -9.684 1.00 95.94 117 ASP A O 1
ATOM 883 N N . PRO A 1 118 ? 13.096 -11.705 -10.402 1.00 95.88 118 PRO A N 1
ATOM 884 C CA . PRO A 1 118 ? 12.622 -12.177 -9.103 1.00 95.88 118 PRO A CA 1
ATOM 885 C C . PRO A 1 118 ? 13.640 -12.052 -7.964 1.00 95.88 118 PRO A C 1
ATOM 887 O O . PR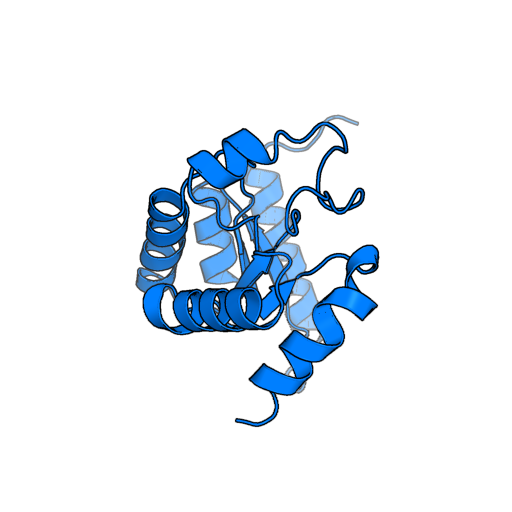O A 1 118 ? 13.253 -11.873 -6.805 1.00 95.88 118 PRO A O 1
ATOM 890 N N . ALA A 1 119 ? 14.941 -12.172 -8.250 1.00 96.19 119 ALA A N 1
ATOM 891 C CA . ALA A 1 119 ? 15.957 -12.082 -7.210 1.00 96.19 119 ALA A CA 1
ATOM 892 C C . ALA A 1 119 ? 16.072 -10.645 -6.689 1.00 96.19 119 ALA A C 1
ATOM 894 O O . ALA A 1 119 ? 16.030 -10.460 -5.467 1.00 96.19 119 ALA A O 1
ATOM 895 N N . ALA A 1 120 ? 16.118 -9.673 -7.603 1.00 97.69 120 ALA A N 1
ATOM 896 C CA . ALA A 1 120 ? 16.125 -8.245 -7.311 1.00 97.69 120 ALA A CA 1
ATOM 897 C C . ALA A 1 120 ? 14.814 -7.780 -6.657 1.00 97.69 120 ALA A C 1
ATOM 899 O O . ALA A 1 120 ? 14.846 -7.006 -5.701 1.00 97.69 120 ALA A O 1
ATOM 900 N N . ALA A 1 121 ? 13.657 -8.284 -7.102 1.00 98.06 121 ALA A N 1
ATOM 901 C CA . ALA A 1 121 ? 12.369 -7.981 -6.476 1.00 98.06 121 ALA A CA 1
ATOM 902 C C . ALA A 1 121 ? 12.306 -8.454 -5.014 1.00 98.06 121 ALA A C 1
ATOM 904 O O . ALA A 1 121 ? 11.845 -7.716 -4.141 1.00 98.06 121 ALA A O 1
ATOM 905 N N . ALA A 1 122 ? 12.811 -9.658 -4.722 1.00 98.06 122 ALA A N 1
ATOM 906 C CA . ALA A 1 122 ? 12.878 -10.171 -3.354 1.00 98.06 122 ALA A CA 1
ATOM 907 C C . ALA A 1 122 ? 13.806 -9.333 -2.459 1.00 98.06 122 ALA A C 1
ATOM 909 O O . ALA A 1 122 ? 13.475 -9.068 -1.305 1.00 98.06 122 ALA A O 1
ATOM 910 N N . GLU A 1 123 ? 14.957 -8.910 -2.984 1.00 98.19 123 GLU A N 1
ATOM 911 C CA . GLU A 1 123 ? 15.905 -8.050 -2.264 1.00 98.19 123 GLU A CA 1
ATOM 912 C C . GLU A 1 123 ? 15.321 -6.664 -1.990 1.00 98.19 123 GLU A C 1
ATOM 914 O O . GLU A 1 123 ? 15.442 -6.152 -0.880 1.00 98.19 123 GLU A O 1
ATOM 919 N N . GLU A 1 124 ? 14.611 -6.086 -2.958 1.00 98.31 124 GLU A N 1
ATOM 920 C CA . GLU A 1 124 ? 13.915 -4.813 -2.791 1.00 98.31 124 GLU A CA 1
ATOM 921 C C . GLU A 1 124 ? 12.798 -4.897 -1.739 1.00 98.31 124 GLU A C 1
ATOM 923 O O . GLU A 1 124 ? 12.684 -4.014 -0.888 1.00 98.31 124 GLU A O 1
ATOM 928 N N . ILE A 1 125 ? 12.000 -5.971 -1.744 1.00 98.19 125 ILE A N 1
ATOM 929 C CA . ILE A 1 125 ? 10.982 -6.221 -0.712 1.00 98.19 125 ILE A CA 1
ATOM 930 C C . ILE A 1 125 ? 11.625 -6.338 0.669 1.00 98.19 125 ILE A C 1
ATOM 932 O O . ILE A 1 125 ? 11.134 -5.748 1.634 1.00 98.19 125 ILE A O 1
ATOM 936 N N . GLN A 1 126 ? 12.730 -7.075 0.770 1.00 98.00 126 GLN A N 1
ATOM 937 C CA . GLN A 1 126 ? 13.441 -7.240 2.030 1.00 98.00 126 GLN A CA 1
ATOM 938 C C . GLN A 1 126 ? 14.000 -5.905 2.533 1.00 98.00 126 GLN A C 1
ATOM 940 O O . GLN A 1 126 ? 13.815 -5.564 3.700 1.00 98.00 126 GLN A O 1
ATOM 945 N N . ARG A 1 127 ? 14.574 -5.092 1.642 1.00 97.81 127 ARG A N 1
ATOM 946 C CA . ARG A 1 127 ? 15.048 -3.751 1.992 1.00 97.81 127 ARG A CA 1
ATOM 947 C C . ARG A 1 127 ? 13.911 -2.863 2.505 1.00 97.81 127 ARG A C 1
ATOM 949 O O . ARG A 1 127 ? 14.068 -2.181 3.509 1.00 97.81 127 ARG A O 1
ATOM 956 N N . ARG A 1 128 ? 12.731 -2.904 1.875 1.00 98.12 128 ARG A N 1
ATOM 957 C CA . ARG A 1 128 ? 11.540 -2.155 2.332 1.00 98.12 128 ARG A CA 1
ATOM 958 C C . ARG A 1 128 ? 11.038 -2.610 3.705 1.00 98.12 128 ARG A C 1
ATOM 960 O O . ARG A 1 128 ? 10.609 -1.765 4.492 1.00 98.12 128 ARG A O 1
ATOM 967 N N . ARG A 1 129 ? 11.102 -3.913 4.000 1.00 97.81 129 ARG A N 1
ATOM 968 C CA . ARG A 1 129 ? 10.800 -4.465 5.333 1.00 97.81 129 ARG A CA 1
ATOM 969 C C . ARG A 1 129 ? 11.741 -3.891 6.385 1.00 97.81 129 ARG A C 1
ATOM 971 O O . ARG A 1 129 ? 11.278 -3.383 7.398 1.00 97.81 129 ARG A O 1
ATOM 978 N N . GLU A 1 130 ? 13.041 -3.936 6.116 1.00 97.44 130 GLU A N 1
ATOM 979 C CA . GLU A 1 130 ? 14.086 -3.541 7.066 1.00 97.44 130 GLU A CA 1
ATOM 980 C C . GLU A 1 130 ? 14.169 -2.020 7.266 1.00 97.44 130 GLU A C 1
ATOM 982 O O . GLU A 1 130 ? 14.290 -1.550 8.394 1.00 97.44 130 GLU A O 1
ATOM 987 N N . GLU A 1 131 ? 14.082 -1.235 6.191 1.00 96.81 131 GLU A N 1
ATOM 988 C CA . GLU A 1 131 ? 14.306 0.216 6.242 1.00 96.81 131 GLU A CA 1
ATOM 989 C C . GLU A 1 131 ? 13.047 1.032 6.565 1.00 96.81 131 GLU A C 1
ATOM 991 O O . GLU A 1 131 ? 13.150 2.152 7.079 1.00 96.81 131 GLU A O 1
ATOM 996 N N . ILE A 1 132 ? 11.865 0.517 6.208 1.00 97.56 132 ILE A N 1
ATOM 997 C CA . ILE A 1 132 ? 10.600 1.272 6.249 1.00 97.56 132 ILE A CA 1
ATOM 998 C C . ILE A 1 132 ? 9.551 0.588 7.135 1.00 97.56 132 ILE A C 1
ATOM 1000 O O . ILE A 1 132 ? 8.687 1.271 7.679 1.00 97.56 132 ILE A O 1
ATOM 1004 N N . GLY A 1 133 ? 9.632 -0.735 7.314 1.00 97.50 133 GLY A N 1
ATOM 1005 C CA . GLY A 1 133 ? 8.686 -1.503 8.128 1.00 97.50 133 GLY A CA 1
ATOM 1006 C C . GLY A 1 133 ? 7.474 -2.045 7.363 1.00 97.50 133 GLY A C 1
ATOM 1007 O O . GLY A 1 133 ? 6.500 -2.452 7.988 1.00 97.50 133 GLY A O 1
ATOM 1008 N N . PHE A 1 134 ? 7.495 -2.066 6.024 1.00 98.31 134 PHE A N 1
ATOM 1009 C CA . PHE A 1 134 ? 6.428 -2.714 5.248 1.00 98.31 134 PHE A CA 1
ATOM 1010 C C . PHE A 1 134 ? 6.433 -4.224 5.472 1.00 98.31 134 PHE A C 1
ATOM 1012 O O . PHE A 1 134 ? 7.399 -4.883 5.105 1.00 98.31 134 PHE A O 1
ATOM 1019 N N . SER A 1 135 ? 5.355 -4.792 6.005 1.00 96.62 135 SER A N 1
ATOM 1020 C CA . SER A 1 135 ? 5.223 -6.240 6.233 1.00 96.62 135 SER A CA 1
ATOM 1021 C C . SER A 1 135 ? 4.311 -6.918 5.209 1.00 96.62 135 SER A C 1
ATOM 1023 O O . SER A 1 135 ? 4.526 -8.085 4.876 1.00 96.62 135 SER A O 1
ATOM 1025 N N . CYS A 1 136 ? 3.346 -6.179 4.655 1.00 96.62 136 CYS A N 1
ATOM 1026 C CA . CYS A 1 136 ? 2.376 -6.666 3.681 1.00 96.62 136 CYS A CA 1
ATOM 1027 C C . CYS A 1 136 ? 2.624 -6.039 2.297 1.00 96.62 136 CYS A C 1
ATOM 1029 O O . CYS A 1 136 ? 2.902 -4.847 2.174 1.00 96.62 136 CYS A O 1
ATOM 1031 N N . PHE A 1 137 ? 2.527 -6.841 1.237 1.00 97.31 137 PHE A N 1
ATOM 1032 C CA . PHE A 1 137 ? 2.697 -6.385 -0.144 1.00 97.31 137 PHE A CA 1
ATOM 1033 C C . PHE A 1 137 ? 1.482 -6.793 -0.967 1.00 97.31 137 PHE A C 1
ATOM 1035 O O . PHE A 1 137 ? 1.118 -7.967 -1.006 1.00 97.31 137 PHE A O 1
ATOM 1042 N N . VAL A 1 138 ? 0.865 -5.815 -1.626 1.00 96.31 138 VAL A N 1
ATOM 1043 C CA . VAL A 1 138 ? -0.292 -6.028 -2.499 1.00 96.31 138 VAL A CA 1
ATOM 1044 C C . VAL A 1 138 ? 0.194 -5.945 -3.937 1.00 96.31 138 VAL A C 1
ATOM 1046 O O . VAL A 1 138 ? 0.631 -4.882 -4.378 1.00 96.31 138 VAL A O 1
ATOM 1049 N N . ILE A 1 139 ? 0.131 -7.072 -4.643 1.00 94.75 139 ILE A N 1
ATOM 1050 C CA . ILE A 1 139 ? 0.559 -7.210 -6.036 1.00 94.75 139 ILE A CA 1
ATOM 1051 C C . ILE A 1 139 ? -0.653 -7.577 -6.888 1.00 94.75 139 ILE A C 1
ATOM 1053 O O . ILE A 1 139 ? -1.490 -8.382 -6.475 1.00 94.75 139 ILE A O 1
ATOM 1057 N N . GLY A 1 140 ? -0.735 -7.010 -8.088 1.00 90.88 140 GLY A N 1
ATOM 1058 C CA . GLY A 1 140 ? -1.799 -7.342 -9.022 1.00 90.88 140 GLY A CA 1
ATOM 1059 C C . GLY A 1 140 ? -1.770 -8.805 -9.476 1.00 90.88 140 GLY A C 1
ATOM 1060 O O . GLY A 1 140 ? -0.708 -9.346 -9.775 1.00 90.88 140 GLY A O 1
ATOM 1061 N N . ALA A 1 141 ? -2.946 -9.434 -9.576 1.00 91.44 141 ALA A N 1
ATOM 1062 C CA . ALA A 1 141 ? -3.076 -10.853 -9.927 1.00 91.44 141 ALA A CA 1
ATOM 1063 C C . ALA A 1 141 ? -2.438 -11.226 -11.282 1.00 91.44 141 ALA A C 1
ATOM 1065 O O . ALA A 1 141 ? -1.933 -12.336 -11.428 1.00 91.44 141 ALA A O 1
ATOM 1066 N N . ASP A 1 142 ? -2.370 -10.288 -12.231 1.00 90.94 142 ASP A N 1
ATOM 1067 C CA . ASP A 1 142 ? -1.722 -10.472 -13.543 1.00 90.94 142 ASP A CA 1
ATOM 1068 C C . ASP A 1 142 ? -0.214 -10.774 -13.442 1.00 90.94 142 ASP A C 1
ATOM 1070 O O . ASP A 1 142 ? 0.414 -11.221 -14.403 1.00 90.94 142 ASP A O 1
ATOM 1074 N N . PHE A 1 143 ? 0.382 -10.527 -12.275 1.00 94.12 143 PHE A N 1
ATOM 1075 C CA . PHE A 1 143 ? 1.782 -10.807 -11.987 1.00 94.12 143 PHE A CA 1
ATOM 1076 C C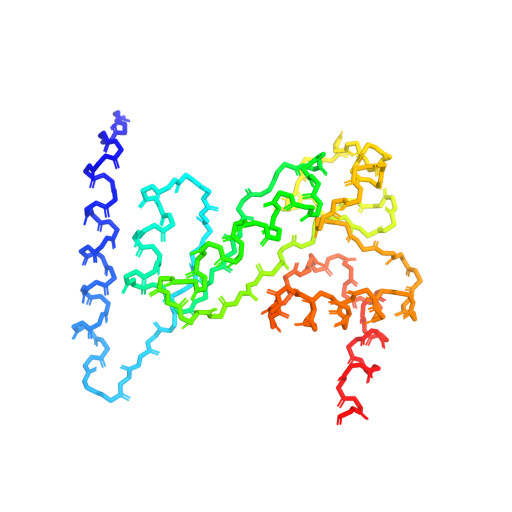 . PHE A 1 143 ? 2.001 -12.078 -11.161 1.00 94.12 143 PHE A C 1
ATOM 1078 O O . PHE A 1 143 ? 3.151 -12.376 -10.847 1.00 94.12 143 PHE A O 1
ATOM 1085 N N . ALA A 1 144 ? 0.952 -12.834 -10.814 1.00 93.00 144 ALA A N 1
ATOM 1086 C CA . ALA A 1 144 ? 1.049 -13.974 -9.898 1.00 93.00 144 ALA A CA 1
ATOM 1087 C C . ALA A 1 144 ? 2.139 -14.983 -10.305 1.00 93.00 144 ALA A C 1
ATOM 1089 O O . ALA A 1 144 ? 2.995 -15.317 -9.486 1.00 93.00 144 ALA A O 1
ATOM 1090 N N . ASP A 1 145 ? 2.181 -15.387 -11.578 1.00 92.06 145 ASP A N 1
ATOM 1091 C CA . ASP A 1 145 ? 3.190 -16.331 -12.082 1.00 92.06 145 ASP A CA 1
ATOM 1092 C C . ASP A 1 145 ? 4.607 -15.741 -12.054 1.00 92.06 145 ASP A C 1
ATOM 1094 O O . ASP A 1 145 ? 5.566 -16.419 -11.689 1.00 92.06 145 ASP A O 1
ATOM 1098 N N . THR A 1 146 ? 4.747 -14.452 -12.389 1.00 90.94 146 THR A N 1
ATOM 1099 C CA . THR A 1 146 ? 6.030 -13.731 -12.301 1.00 90.94 146 THR A CA 1
ATOM 1100 C C . THR A 1 146 ? 6.525 -13.660 -10.852 1.00 90.94 146 THR A C 1
ATOM 1102 O O . THR A 1 146 ? 7.726 -13.725 -10.600 1.00 90.94 146 THR A O 1
ATOM 1105 N N . PHE A 1 147 ? 5.604 -13.551 -9.891 1.00 94.25 147 PHE A N 1
ATOM 1106 C CA . PHE A 1 147 ? 5.913 -13.345 -8.479 1.00 94.25 147 PHE A CA 1
ATOM 1107 C C . PHE A 1 147 ? 6.011 -14.629 -7.648 1.00 94.25 147 PHE A C 1
ATOM 1109 O O . PHE A 1 147 ? 6.588 -14.604 -6.560 1.00 94.25 147 PHE A O 1
ATOM 1116 N N . ALA A 1 148 ? 5.524 -15.765 -8.148 1.00 95.19 148 ALA A N 1
ATOM 1117 C CA . ALA A 1 148 ? 5.669 -17.070 -7.502 1.00 95.19 148 ALA A CA 1
ATOM 1118 C C . ALA A 1 148 ? 7.109 -17.377 -7.014 1.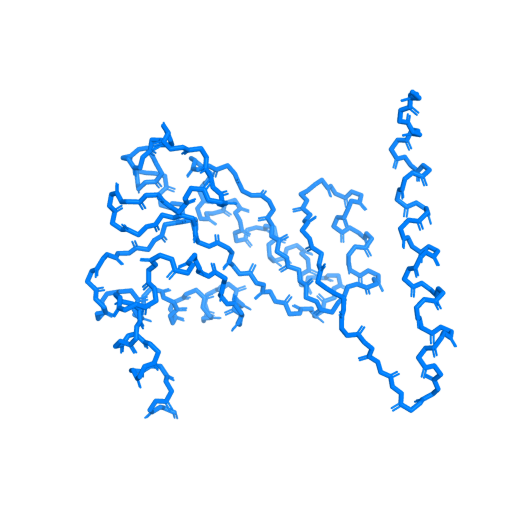00 95.19 148 ALA A C 1
ATOM 1120 O O . ALA A 1 148 ? 7.266 -17.739 -5.842 1.00 95.19 148 ALA A O 1
ATOM 1121 N N . PRO A 1 149 ? 8.183 -17.186 -7.816 1.00 96.00 149 PRO A N 1
ATOM 1122 C CA . PRO A 1 149 ? 9.556 -17.389 -7.339 1.00 96.00 149 PRO A CA 1
ATOM 1123 C C . PRO A 1 149 ? 9.986 -16.404 -6.238 1.00 96.00 149 PRO A C 1
ATOM 1125 O O . PRO A 1 149 ? 10.771 -16.776 -5.363 1.00 96.00 149 PRO A O 1
ATOM 1128 N N . VAL A 1 150 ? 9.465 -15.171 -6.240 1.00 96.88 150 VAL A N 1
ATOM 1129 C CA . VAL A 1 150 ? 9.729 -14.172 -5.189 1.00 96.88 150 VAL A CA 1
ATOM 1130 C C . VAL A 1 150 ? 9.157 -14.657 -3.860 1.00 96.88 150 VAL A C 1
ATOM 1132 O O . VAL A 1 150 ? 9.862 -14.675 -2.852 1.00 96.88 150 VAL A O 1
ATOM 1135 N N . VAL A 1 151 ? 7.902 -15.119 -3.869 1.00 95.25 151 VAL A N 1
ATOM 1136 C CA . VAL A 1 151 ? 7.239 -15.680 -2.684 1.00 95.25 151 VAL A CA 1
ATOM 1137 C C . VAL A 1 151 ? 8.009 -16.892 -2.166 1.00 95.25 151 VAL A C 1
ATOM 1139 O O . VAL A 1 151 ? 8.342 -16.930 -0.986 1.00 95.25 151 VAL A O 1
ATOM 1142 N N . ALA A 1 152 ? 8.387 -17.832 -3.038 1.00 95.62 152 ALA A N 1
ATOM 1143 C CA . ALA A 1 152 ? 9.169 -19.002 -2.640 1.00 95.62 152 ALA A CA 1
ATOM 1144 C C . ALA A 1 152 ? 10.500 -18.618 -1.961 1.00 95.62 152 ALA A C 1
ATOM 1146 O O . ALA A 1 152 ? 10.836 -19.169 -0.913 1.00 95.62 152 ALA A O 1
ATOM 1147 N N . LYS A 1 153 ? 11.231 -17.633 -2.509 1.00 94.94 153 LYS A N 1
ATOM 1148 C CA . LYS A 1 153 ? 12.489 -17.127 -1.925 1.00 94.94 153 LYS A CA 1
ATOM 1149 C C . LYS A 1 153 ? 12.273 -16.468 -0.557 1.00 94.94 153 LYS A C 1
ATOM 1151 O O . LYS A 1 153 ? 13.118 -16.623 0.322 1.00 94.94 153 LYS A O 1
ATOM 1156 N N . LEU A 1 154 ? 11.175 -15.731 -0.378 1.00 94.12 154 LEU A N 1
ATOM 1157 C CA . LEU A 1 154 ? 10.863 -15.024 0.870 1.00 94.12 154 LEU A CA 1
ATOM 1158 C C . LEU A 1 154 ? 10.264 -15.933 1.954 1.00 94.12 154 LEU A C 1
ATOM 1160 O O . LEU A 1 154 ? 10.435 -15.628 3.129 1.00 94.12 154 LEU A O 1
ATOM 1164 N N . SER A 1 155 ? 9.582 -17.019 1.581 1.00 91.00 155 SER A N 1
ATOM 1165 C CA . SER A 1 155 ? 8.984 -17.990 2.512 1.00 91.00 155 SER A CA 1
ATOM 1166 C C . SER A 1 155 ? 9.940 -19.100 2.952 1.00 91.00 155 SER A C 1
ATOM 1168 O O . SER A 1 155 ? 9.663 -19.783 3.930 1.00 91.00 155 SER A O 1
ATOM 1170 N N . ALA A 1 156 ? 11.051 -19.308 2.242 1.00 80.38 156 ALA A N 1
ATOM 1171 C CA . ALA A 1 156 ? 12.075 -20.293 2.598 1.00 80.38 156 ALA A CA 1
ATOM 1172 C C . ALA A 1 156 ? 13.050 -19.807 3.696 1.00 80.38 156 ALA A C 1
ATOM 1174 O O . ALA A 1 156 ? 14.119 -20.394 3.870 1.00 80.38 156 ALA A O 1
ATOM 1175 N N . ARG A 1 157 ? 12.713 -18.718 4.390 1.00 58.78 157 ARG A N 1
ATOM 1176 C CA . ARG A 1 157 ? 13.502 -18.091 5.456 1.00 58.78 157 ARG A CA 1
ATOM 1177 C C . ARG A 1 157 ? 12.723 -18.118 6.759 1.00 58.78 157 ARG A C 1
ATOM 1179 O O . ARG A 1 157 ? 13.393 -18.269 7.800 1.00 58.78 157 ARG A O 1
#

InterPro domains:
  IPR036661 Luciferase-like domain superfamily [SSF51679] (5-146)

Secondary structure (DSSP, 8-state):
-PPPPHHHHHHHHHHHHHHHHHHH-TT-----EEEE-SHHHHHHHHHH-SEEEE---TT--HHHHHHHHHHHHTT---EEEEEE-EETTEE-TTTS-TT--HHHHHHTT-TTEE-SSHHHHHHHHHHHHHHH-EEEEEE-GGGHHHHHHHHHHHH--

Organism: NCBI:txid1751298